Protein AF-A0A438CGI0-F1 (afdb_monomer_lite)

Secondary structure (DSSP, 8-state):
-EEEEETTS-EEEE-------SS--SSTTTTTPPPPPTT-----HHHHHHHT--GGG----EEEEE-

InterPro domains:
  IPR036908 RlpA-like domain superfamily [G3DSA:2.40.40.10] (1-67)
  IPR036908 RlpA-like domain superfamily [SSF50685] (4-66)
  IPR039271 Kiwellin-like [PF24300] (2-65)
  IPR039271 Kiwellin-like [PTHR33191] (1-67)

Structure (mmCIF, N/CA/C/O backbone):
data_AF-A0A438CGI0-F1
#
_entry.id   AF-A0A438CGI0-F1
#
loop_
_atom_site.group_PDB
_atom_site.id
_atom_site.type_symbol
_atom_site.label_atom_id
_atom_site.label_alt_id
_atom_site.label_comp_id
_atom_site.label_asym_id
_atom_site.label_entity_id
_atom_site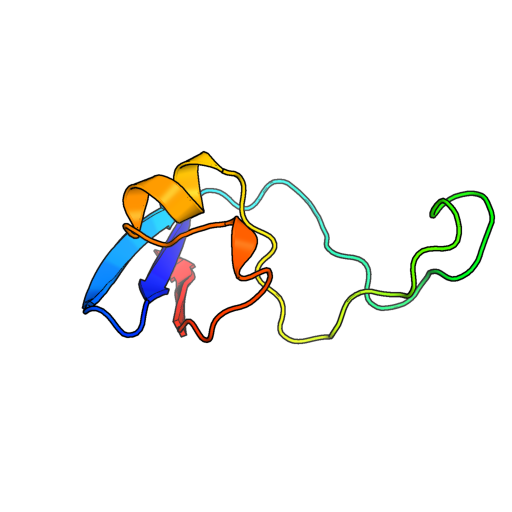.label_seq_id
_atom_site.pdbx_PDB_ins_code
_atom_site.Cartn_x
_atom_site.Cartn_y
_atom_site.Cartn_z
_atom_site.occupancy
_atom_site.B_iso_or_equiv
_atom_site.auth_seq_id
_atom_site.auth_comp_id
_atom_site.auth_asym_id
_atom_site.auth_atom_id
_atom_site.pdbx_PDB_model_num
ATOM 1 N N . MET A 1 1 ? -4.246 13.056 5.121 1.00 96.50 1 MET A N 1
ATOM 2 C CA . MET A 1 1 ? -3.633 11.726 5.367 1.00 96.50 1 MET A CA 1
ATOM 3 C C . MET A 1 1 ? -4.449 10.712 4.573 1.00 96.50 1 MET A C 1
ATOM 5 O O . MET A 1 1 ? -5.434 11.116 3.962 1.00 96.50 1 MET A O 1
ATOM 9 N N . ILE A 1 2 ? -4.084 9.433 4.570 1.00 98.75 2 ILE A N 1
ATOM 10 C CA . ILE A 1 2 ? -4.994 8.357 4.157 1.00 98.75 2 ILE A CA 1
ATOM 11 C C . ILE A 1 2 ? -5.275 7.442 5.343 1.00 98.75 2 ILE A C 1
ATOM 13 O O . ILE A 1 2 ? -4.409 7.243 6.199 1.00 98.75 2 ILE A O 1
ATOM 17 N N . ARG A 1 3 ? -6.492 6.906 5.409 1.00 98.81 3 ARG A N 1
ATOM 18 C CA . ARG A 1 3 ? -6.858 5.811 6.306 1.00 98.81 3 ARG A CA 1
ATOM 19 C C . ARG A 1 3 ? -6.815 4.523 5.507 1.00 98.81 3 ARG A C 1
ATOM 21 O O . ARG A 1 3 ? -7.523 4.427 4.515 1.00 98.81 3 ARG A O 1
ATOM 28 N N . ILE A 1 4 ? -6.020 3.564 5.961 1.00 98.88 4 ILE A N 1
ATOM 29 C CA . ILE A 1 4 ? -5.934 2.220 5.382 1.00 98.88 4 ILE A CA 1
ATOM 30 C C . ILE A 1 4 ? -6.651 1.267 6.333 1.00 98.88 4 ILE A C 1
ATOM 32 O O . ILE A 1 4 ? -6.402 1.326 7.541 1.00 98.88 4 ILE A O 1
ATOM 36 N N . THR A 1 5 ? -7.518 0.406 5.805 1.00 98.81 5 THR A N 1
ATOM 37 C CA . THR A 1 5 ? -8.273 -0.600 6.560 1.00 98.81 5 THR A CA 1
ATOM 38 C C . THR A 1 5 ? -8.035 -1.982 5.959 1.00 98.81 5 THR A C 1
ATOM 40 O O . THR A 1 5 ? -8.316 -2.209 4.781 1.00 98.81 5 THR A O 1
ATOM 43 N N . ALA A 1 6 ? -7.524 -2.900 6.780 1.00 98.69 6 ALA A N 1
ATOM 44 C CA . ALA A 1 6 ? -7.260 -4.286 6.398 1.00 98.69 6 ALA A CA 1
ATOM 45 C C . ALA A 1 6 ? -8.479 -5.191 6.649 1.00 98.69 6 ALA A C 1
ATOM 47 O O . ALA A 1 6 ? -9.364 -4.857 7.442 1.00 98.69 6 ALA A O 1
ATOM 48 N N . GLN A 1 7 ? -8.495 -6.381 6.036 1.00 98.06 7 GLN A N 1
ATOM 49 C CA . GLN A 1 7 ? -9.577 -7.368 6.202 1.00 98.06 7 GLN A CA 1
ATOM 50 C C . GLN A 1 7 ? -9.794 -7.811 7.662 1.00 98.06 7 GLN A C 1
ATOM 52 O O . GLN A 1 7 ? -10.904 -8.168 8.046 1.00 98.06 7 GLN A O 1
ATOM 57 N N . ASN A 1 8 ? -8.757 -7.739 8.504 1.00 98.00 8 ASN A N 1
ATOM 58 C CA . ASN A 1 8 ? -8.850 -8.035 9.938 1.00 98.00 8 ASN A CA 1
ATOM 59 C C . ASN A 1 8 ? -9.541 -6.920 10.764 1.00 98.00 8 ASN A C 1
ATOM 61 O O . ASN A 1 8 ? -9.587 -7.002 11.992 1.00 98.00 8 ASN A O 1
ATOM 65 N N . GLY A 1 9 ? -10.040 -5.861 10.116 1.00 98.44 9 GLY A N 1
ATOM 66 C CA . GLY A 1 9 ? -10.750 -4.739 10.733 1.00 98.44 9 GLY A CA 1
ATOM 67 C C . GLY A 1 9 ? -9.850 -3.660 11.343 1.00 98.44 9 GLY A C 1
ATOM 68 O O . GLY A 1 9 ? -10.346 -2.602 11.740 1.00 98.44 9 GLY A O 1
ATOM 69 N N . ARG A 1 10 ? -8.529 -3.870 11.413 1.00 98.75 10 ARG A N 1
ATOM 70 C CA . ARG A 1 10 ? -7.590 -2.854 11.911 1.00 98.75 10 ARG A CA 1
ATOM 71 C C . ARG A 1 10 ? -7.417 -1.745 10.882 1.00 98.75 10 ARG A C 1
ATOM 73 O O . ARG A 1 10 ? -7.505 -1.966 9.676 1.00 98.75 10 ARG A O 1
ATOM 80 N N . SER A 1 11 ? -7.178 -0.532 11.376 1.00 98.75 11 SER A N 1
ATOM 81 C CA . SER A 1 11 ? -6.949 0.645 10.539 1.00 98.75 11 SER A CA 1
ATOM 82 C C . SER A 1 11 ? -5.784 1.485 11.046 1.00 98.75 11 SER A C 1
ATOM 84 O O . SER A 1 11 ? -5.564 1.571 12.254 1.00 98.75 11 SER A O 1
ATOM 86 N N . VAL A 1 12 ? -5.089 2.159 10.132 1.00 98.88 12 VAL A N 1
ATOM 87 C CA . VAL A 1 12 ? -3.986 3.082 10.438 1.00 98.88 12 VAL A CA 1
ATOM 88 C C . VAL A 1 12 ? -4.094 4.348 9.588 1.00 98.88 12 VAL A C 1
ATOM 90 O O . VAL A 1 12 ? -4.603 4.310 8.468 1.00 98.88 12 VAL A O 1
ATOM 93 N N . LEU A 1 13 ? -3.641 5.482 10.132 1.00 98.81 13 LEU A N 1
ATOM 94 C CA . LEU A 1 13 ? -3.455 6.714 9.366 1.00 98.81 13 LEU A CA 1
ATOM 95 C C . LEU A 1 13 ? -2.015 6.789 8.856 1.00 98.81 13 LEU A C 1
ATOM 97 O O . LEU A 1 13 ? -1.079 6.688 9.648 1.00 98.81 13 LEU A O 1
ATOM 101 N N . ALA A 1 14 ? -1.847 7.024 7.559 1.00 98.75 14 ALA A N 1
ATOM 102 C CA . ALA A 1 14 ? -0.548 7.163 6.909 1.00 98.75 14 ALA A CA 1
ATOM 103 C C . ALA A 1 14 ? -0.478 8.450 6.074 1.00 98.75 14 ALA A C 1
ATOM 105 O O . ALA A 1 14 ? -1.495 8.983 5.618 1.00 98.75 14 ALA A O 1
ATOM 106 N N . LYS A 1 15 ? 0.735 8.974 5.887 1.00 98.75 15 LYS A N 1
ATOM 107 C CA . LYS A 1 15 ? 1.004 10.117 5.009 1.00 98.75 15 LYS A CA 1
ATOM 108 C C . LYS A 1 15 ? 1.480 9.593 3.654 1.00 98.75 15 LYS A C 1
ATOM 110 O O . LYS A 1 15 ? 2.373 8.758 3.627 1.00 98.75 15 LYS A O 1
ATOM 115 N N . VAL A 1 16 ? 0.928 10.119 2.562 1.00 98.62 16 VAL A N 1
ATOM 116 C CA . VAL A 1 16 ? 1.465 9.896 1.210 1.00 98.62 16 VAL A CA 1
ATOM 117 C C . VAL A 1 16 ? 2.745 10.717 1.064 1.00 98.62 16 VAL A C 1
ATOM 119 O O . VAL A 1 16 ? 2.737 11.916 1.364 1.00 98.62 16 VAL A O 1
ATOM 122 N N . VAL A 1 17 ? 3.842 10.069 0.677 1.00 98.56 17 VAL A N 1
ATOM 123 C CA . VAL A 1 17 ? 5.174 10.694 0.595 1.00 98.56 17 VAL A CA 1
ATOM 124 C C . VAL A 1 17 ? 5.917 10.403 -0.706 1.00 98.56 17 VAL A C 1
ATOM 126 O O . VAL A 1 17 ? 6.939 11.042 -0.929 1.00 98.56 17 VAL A O 1
ATOM 129 N N . ASP A 1 18 ? 5.418 9.483 -1.530 1.00 98.62 18 ASP A N 1
ATOM 130 C CA . ASP A 1 18 ? 6.086 9.025 -2.747 1.00 98.62 18 ASP A CA 1
ATOM 131 C C . ASP A 1 18 ? 5.077 8.460 -3.760 1.00 98.62 18 ASP A C 1
ATOM 133 O O . ASP A 1 18 ? 3.885 8.334 -3.446 1.00 98.62 18 ASP A O 1
ATOM 137 N N . GLU A 1 19 ? 5.566 8.125 -4.950 1.00 98.69 19 GLU A N 1
ATOM 138 C CA . GLU A 1 19 ? 4.838 7.475 -6.040 1.00 98.69 19 GLU A CA 1
ATOM 139 C C . GLU A 1 19 ? 5.305 6.022 -6.230 1.00 98.69 19 GLU A C 1
ATOM 141 O O . GLU A 1 19 ? 6.498 5.737 -6.226 1.00 98.69 19 GLU A O 1
ATOM 146 N N . CYS A 1 20 ? 4.354 5.109 -6.448 1.00 98.56 20 CYS A N 1
ATOM 147 C CA . CYS A 1 20 ? 4.632 3.787 -7.009 1.00 98.56 20 CYS A CA 1
ATOM 148 C C . CYS A 1 20 ? 4.380 3.870 -8.522 1.00 98.56 20 CYS A C 1
ATOM 150 O O . CYS A 1 20 ? 3.226 3.873 -8.954 1.00 98.56 20 CYS A O 1
ATOM 152 N N . ASP A 1 21 ? 5.444 4.043 -9.313 1.00 98.69 21 ASP A N 1
ATOM 153 C CA . ASP A 1 21 ? 5.347 4.380 -10.742 1.00 98.69 21 ASP A CA 1
ATOM 154 C C . ASP A 1 21 ? 4.791 3.200 -11.555 1.00 98.69 21 ASP A C 1
ATOM 156 O O . ASP A 1 21 ? 5.399 2.135 -11.628 1.00 98.69 21 ASP A O 1
ATOM 160 N N . SER A 1 22 ? 3.625 3.399 -12.173 1.00 98.62 22 SER A N 1
ATOM 161 C CA . SER A 1 22 ? 2.934 2.398 -13.004 1.00 98.62 22 SER A CA 1
ATOM 162 C C . SER A 1 22 ? 3.177 2.560 -14.511 1.00 98.62 22 SER A C 1
ATOM 164 O O . SER A 1 22 ? 2.636 1.807 -15.322 1.00 98.62 22 SER A O 1
ATOM 166 N N . MET A 1 23 ? 3.993 3.538 -14.905 1.00 98.62 23 MET A N 1
ATOM 167 C CA . MET A 1 23 ? 4.305 3.877 -16.293 1.00 98.62 23 MET A CA 1
ATOM 168 C C . MET A 1 23 ? 5.697 3.398 -16.716 1.00 98.62 23 MET A C 1
ATOM 170 O O . MET A 1 23 ? 5.887 3.065 -17.890 1.00 98.62 23 MET A O 1
ATOM 174 N N . HIS A 1 24 ? 6.659 3.354 -15.791 1.00 98.56 24 HIS A N 1
ATOM 175 C CA . HIS A 1 24 ? 8.059 3.023 -16.079 1.00 98.56 24 HIS A CA 1
ATOM 176 C C . HIS A 1 24 ? 8.569 1.841 -15.246 1.00 98.56 24 HIS A C 1
ATOM 178 O O . HIS A 1 24 ? 8.072 1.554 -14.163 1.00 98.56 24 HIS A O 1
ATOM 184 N N . GLY A 1 25 ? 9.552 1.116 -15.786 1.00 98.50 25 GLY A N 1
ATOM 185 C CA . GLY A 1 25 ? 10.124 -0.083 -15.179 1.00 98.50 25 GLY A CA 1
ATOM 186 C C . GLY A 1 25 ? 10.872 -0.943 -16.198 1.00 98.50 25 GLY A C 1
ATOM 187 O O . GLY A 1 25 ? 11.014 -0.584 -17.367 1.00 98.50 25 GLY A O 1
ATOM 188 N N . CYS A 1 26 ? 11.343 -2.111 -15.764 1.00 98.56 26 CYS A N 1
ATOM 189 C CA . CYS A 1 26 ? 12.104 -3.078 -16.564 1.00 98.56 26 CYS A CA 1
ATOM 190 C C . CYS A 1 26 ? 13.410 -2.514 -17.161 1.00 98.56 26 CYS A C 1
ATOM 192 O O . CYS A 1 26 ? 13.920 -3.031 -18.158 1.00 98.56 26 CYS A O 1
ATOM 194 N N . ASP A 1 27 ? 13.974 -1.477 -16.545 1.00 98.50 27 ASP A N 1
ATOM 195 C CA . ASP A 1 27 ? 15.204 -0.818 -16.978 1.00 98.50 27 ASP A CA 1
ATOM 196 C C . ASP A 1 27 ? 16.232 -0.717 -15.835 1.00 98.50 27 ASP A C 1
ATOM 198 O O . ASP A 1 27 ? 16.018 -1.189 -14.719 1.00 98.50 27 ASP A O 1
ATOM 202 N N . LYS A 1 28 ? 17.397 -0.127 -16.115 1.00 98.62 28 LYS A N 1
ATOM 203 C CA . LYS A 1 28 ? 18.481 -0.011 -15.132 1.00 98.62 28 LYS A CA 1
ATOM 204 C C . LYS A 1 28 ? 18.172 0.983 -14.008 1.00 98.62 28 LYS A C 1
ATOM 206 O O . LYS A 1 28 ? 18.650 0.772 -12.894 1.00 98.62 28 LYS A O 1
ATOM 211 N N . GLU A 1 29 ? 17.444 2.056 -14.299 1.00 98.44 29 GLU A N 1
ATOM 212 C CA . GLU A 1 29 ? 17.113 3.093 -13.313 1.00 98.44 29 GLU A CA 1
ATOM 213 C C . GLU A 1 29 ? 16.174 2.526 -12.243 1.00 98.44 29 GLU A C 1
ATOM 215 O O . GLU A 1 29 ? 16.372 2.777 -11.057 1.00 98.44 29 GLU A O 1
ATOM 220 N N . HIS A 1 30 ? 15.273 1.633 -12.651 1.00 98.50 30 HIS A N 1
ATOM 221 C CA . HIS A 1 30 ? 14.334 0.910 -11.792 1.00 98.50 30 HIS A CA 1
ATOM 222 C C . HIS A 1 30 ? 14.876 -0.447 -11.297 1.00 98.50 30 HIS A C 1
ATOM 224 O O . HIS A 1 30 ? 14.120 -1.308 -10.850 1.00 98.50 30 HIS A O 1
ATOM 230 N N . ALA A 1 31 ? 16.190 -0.685 -11.402 1.00 98.44 31 ALA A N 1
ATOM 231 C CA . ALA A 1 31 ? 16.851 -1.934 -10.998 1.00 98.44 31 ALA A CA 1
ATOM 232 C C . ALA A 1 31 ? 16.237 -3.219 -11.607 1.00 98.44 31 ALA A C 1
ATOM 234 O O . ALA A 1 31 ? 16.311 -4.297 -11.017 1.00 98.44 31 ALA A O 1
ATOM 235 N N . GLY A 1 32 ? 15.645 -3.112 -12.797 1.00 98.44 32 GLY A N 1
ATOM 236 C CA . GLY A 1 32 ? 14.987 -4.199 -13.520 1.00 98.44 32 GLY A CA 1
ATOM 237 C C . GLY A 1 32 ? 13.620 -4.603 -12.963 1.00 98.44 32 GLY A C 1
ATOM 238 O O . GLY A 1 32 ? 13.054 -5.578 -13.454 1.00 98.44 32 GLY A O 1
ATOM 239 N N . GLN A 1 33 ? 13.090 -3.893 -11.962 1.00 98.56 33 GLN A N 1
ATOM 240 C CA . GLN A 1 33 ? 11.761 -4.162 -11.412 1.00 98.56 33 GLN A CA 1
ATOM 241 C C . GLN A 1 33 ? 10.674 -3.734 -12.407 1.00 98.56 33 GLN A C 1
ATOM 243 O O . GLN A 1 33 ? 10.875 -2.748 -13.122 1.00 98.56 33 GLN A O 1
ATOM 248 N N . PRO A 1 34 ? 9.551 -4.465 -12.501 1.00 98.44 34 PRO A N 1
ATOM 249 C CA . PRO A 1 34 ? 8.442 -4.066 -13.358 1.00 98.44 34 PRO A CA 1
ATOM 250 C C . PRO A 1 34 ? 7.806 -2.754 -12.870 1.00 98.44 34 PRO A C 1
ATOM 252 O O . PRO A 1 34 ? 7.975 -2.401 -11.701 1.00 98.44 34 PRO A O 1
ATOM 255 N N . PRO A 1 35 ? 7.049 -2.056 -13.737 1.00 98.75 35 PRO A N 1
ATOM 256 C CA . PRO A 1 35 ? 6.168 -0.985 -13.292 1.00 98.75 35 PRO A CA 1
ATOM 257 C C . PRO A 1 35 ? 5.204 -1.477 -12.210 1.00 98.75 35 PRO A C 1
ATOM 259 O O . PRO A 1 35 ? 4.800 -2.642 -12.206 1.00 98.75 35 PRO A O 1
ATOM 262 N N . CYS A 1 36 ? 4.825 -0.573 -11.318 1.00 98.75 36 CYS A N 1
ATOM 263 C CA . CYS A 1 36 ? 3.844 -0.815 -10.275 1.00 98.75 36 CYS A CA 1
ATOM 264 C C . CYS A 1 36 ? 2.449 -1.079 -10.861 1.00 98.75 36 CYS A C 1
ATOM 266 O O . CYS A 1 36 ? 2.071 -0.506 -11.886 1.00 98.75 36 CYS A O 1
ATOM 268 N N . ASP A 1 37 ? 1.647 -1.902 -10.184 1.00 98.50 37 ASP A N 1
ATOM 269 C CA . ASP A 1 37 ? 0.237 -2.054 -10.534 1.00 98.50 37 ASP A CA 1
ATOM 270 C C . ASP 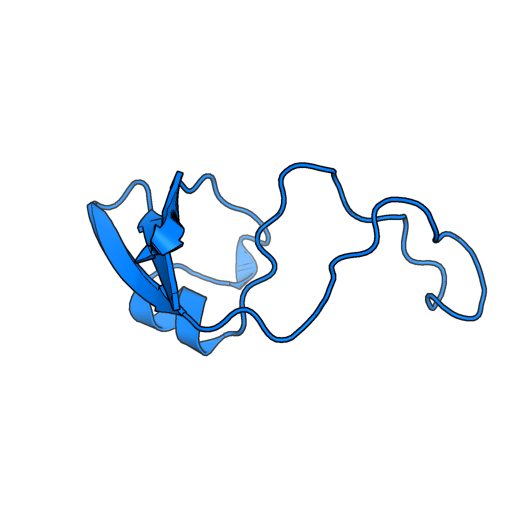A 1 37 ? -0.563 -0.787 -10.178 1.00 98.50 37 ASP A C 1
ATOM 272 O O . ASP A 1 37 ? -0.226 -0.008 -9.284 1.00 98.50 37 ASP A O 1
ATOM 276 N N . ASN A 1 38 ? -1.664 -0.556 -10.892 1.00 98.44 38 ASN A N 1
ATOM 277 C CA . ASN A 1 38 ? -2.392 0.717 -10.855 1.00 98.44 38 ASN A CA 1
ATOM 278 C C . ASN A 1 38 ? -3.265 0.940 -9.602 1.00 98.44 38 ASN A C 1
ATOM 280 O O . ASN A 1 38 ? -3.914 1.982 -9.478 1.00 98.44 38 ASN A O 1
ATOM 284 N N . ASN A 1 39 ? -3.330 -0.037 -8.703 1.00 98.50 39 AS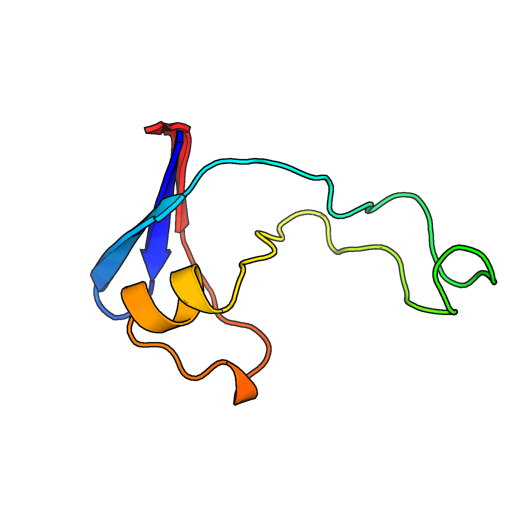N A N 1
ATOM 285 C CA . ASN A 1 39 ? -4.198 -0.062 -7.526 1.00 98.50 39 ASN A CA 1
ATOM 286 C C . ASN A 1 39 ? -3.427 -0.326 -6.218 1.00 98.50 39 ASN A C 1
ATOM 288 O O . ASN A 1 39 ? -4.028 -0.750 -5.229 1.00 98.50 39 ASN A O 1
ATOM 292 N N . ILE A 1 40 ? -2.121 -0.044 -6.201 1.00 98.62 40 ILE A N 1
ATOM 293 C CA . ILE A 1 40 ? -1.225 -0.332 -5.076 1.00 98.62 40 ILE A CA 1
ATOM 294 C C . ILE A 1 40 ? -1.161 0.819 -4.066 1.00 98.62 40 ILE A C 1
ATOM 296 O O . ILE A 1 40 ? -1.077 1.998 -4.413 1.00 98.62 40 ILE A O 1
ATOM 300 N N . VAL A 1 41 ? -1.150 0.456 -2.781 1.00 98.56 41 VAL A N 1
ATOM 301 C CA . VAL A 1 41 ? -0.696 1.316 -1.680 1.00 98.56 41 VAL A CA 1
ATOM 302 C C . VAL A 1 41 ? 0.589 0.707 -1.133 1.00 98.56 41 VAL A C 1
ATOM 304 O O . VAL A 1 41 ? 0.532 -0.229 -0.337 1.00 98.56 41 VAL A O 1
ATOM 307 N N . ASP A 1 42 ? 1.739 1.236 -1.552 1.00 98.62 42 ASP A N 1
ATOM 308 C CA . ASP A 1 42 ? 3.029 0.714 -1.100 1.00 98.62 42 ASP A CA 1
ATOM 309 C C . ASP A 1 42 ? 3.376 1.257 0.296 1.00 98.62 42 ASP A C 1
ATOM 311 O O . ASP A 1 42 ? 3.516 2.463 0.530 1.00 98.62 42 ASP A O 1
ATOM 315 N N .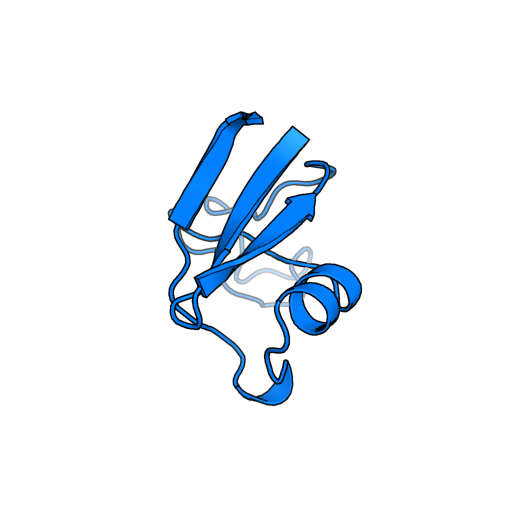 GLY A 1 43 ? 3.392 0.357 1.277 1.00 98.12 43 GLY A N 1
ATOM 316 C CA . GLY A 1 43 ? 3.342 0.691 2.695 1.00 98.12 43 GLY A CA 1
ATOM 317 C C . GLY A 1 43 ? 4.630 0.354 3.434 1.00 98.12 43 GLY A C 1
ATOM 318 O O . GLY A 1 43 ? 5.073 -0.788 3.444 1.00 98.12 43 GLY A O 1
ATOM 319 N N . SER A 1 44 ? 5.176 1.320 4.180 1.00 98.69 44 SER A N 1
ATOM 320 C CA . SER A 1 44 ? 6.310 1.070 5.087 1.00 98.69 44 SER A CA 1
ATOM 321 C C . SER A 1 44 ? 6.020 -0.024 6.131 1.00 98.69 44 SER A C 1
ATOM 323 O O . SER A 1 44 ? 4.872 -0.222 6.537 1.00 98.69 44 SER A O 1
ATOM 325 N N . ASN A 1 45 ? 7.067 -0.635 6.698 1.00 98.75 45 ASN A N 1
ATOM 326 C CA . ASN A 1 45 ? 6.947 -1.644 7.767 1.00 98.75 45 ASN A CA 1
ATOM 327 C C . ASN A 1 45 ? 6.075 -1.184 8.954 1.00 98.75 45 ASN A C 1
ATOM 329 O O . ASN A 1 45 ? 5.410 -1.993 9.598 1.00 98.75 45 ASN A O 1
ATOM 333 N N . ALA A 1 46 ? 6.050 0.120 9.255 1.00 98.75 46 ALA A N 1
AT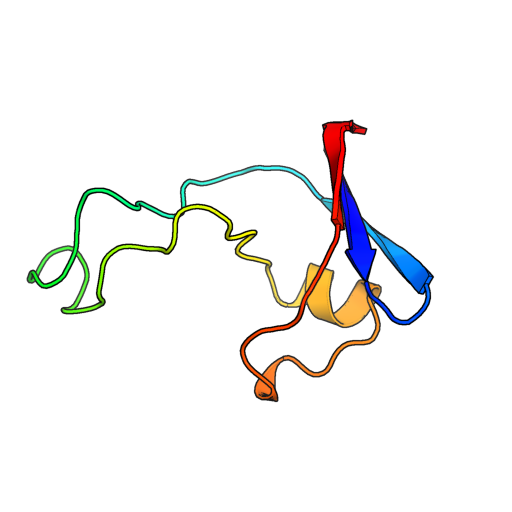OM 334 C CA . ALA A 1 46 ? 5.217 0.671 10.322 1.00 98.75 46 ALA A CA 1
ATOM 335 C C . ALA A 1 46 ? 3.710 0.549 10.026 1.00 98.75 46 ALA A C 1
ATOM 337 O O . ALA A 1 46 ? 2.930 0.302 10.946 1.00 98.75 46 ALA A O 1
ATOM 338 N N . VAL A 1 47 ? 3.304 0.681 8.758 1.00 98.75 47 VAL A N 1
ATOM 339 C CA . VAL A 1 47 ? 1.911 0.506 8.313 1.00 98.75 47 VAL A CA 1
ATOM 340 C C . VAL A 1 47 ? 1.484 -0.948 8.507 1.00 98.75 47 VAL A C 1
ATOM 342 O O . VAL A 1 47 ? 0.474 -1.198 9.166 1.00 98.75 47 VAL A O 1
ATOM 345 N N . TRP A 1 48 ? 2.298 -1.898 8.038 1.00 98.81 48 TRP A N 1
ATOM 346 C CA . TRP A 1 48 ? 2.075 -3.337 8.223 1.00 98.81 48 TRP A CA 1
ATOM 347 C C . TRP A 1 48 ? 1.929 -3.714 9.703 1.00 98.81 48 TRP A C 1
ATOM 349 O O . TRP A 1 48 ? 0.927 -4.310 10.109 1.00 98.81 48 TRP A O 1
ATOM 359 N N . ASN A 1 49 ? 2.869 -3.269 10.543 1.00 98.62 49 ASN A N 1
ATOM 360 C CA . ASN A 1 49 ? 2.849 -3.535 11.983 1.00 98.62 49 ASN A CA 1
ATOM 361 C C . ASN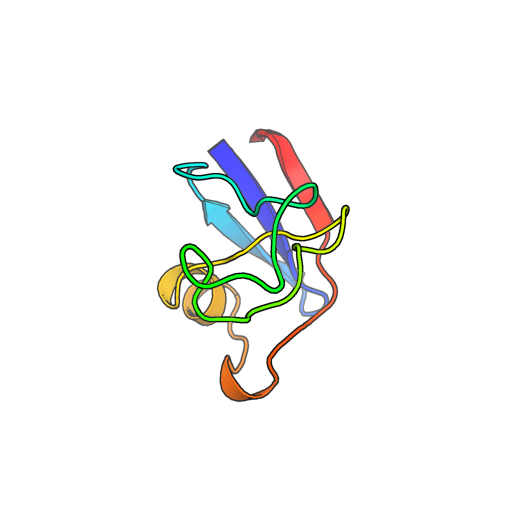 A 1 49 ? 1.613 -2.940 12.678 1.00 98.62 49 ASN A C 1
ATOM 363 O O . ASN A 1 49 ? 0.992 -3.588 13.526 1.00 98.62 49 ASN A O 1
ATOM 367 N N . ALA A 1 50 ? 1.214 -1.717 12.315 1.00 98.75 50 ALA A N 1
ATOM 368 C CA . ALA A 1 50 ? 0.032 -1.066 12.879 1.00 98.75 50 ALA A CA 1
ATOM 369 C C . ALA A 1 50 ? -1.275 -1.775 12.484 1.00 98.75 50 ALA A C 1
ATOM 371 O O . ALA A 1 50 ? -2.207 -1.854 13.295 1.00 98.75 50 ALA A O 1
ATOM 372 N N . LEU A 1 51 ? -1.326 -2.344 11.278 1.00 98.75 51 LEU A N 1
ATOM 373 C CA . LEU A 1 51 ? -2.423 -3.189 10.804 1.00 98.75 51 LEU A CA 1
ATOM 374 C C . LEU A 1 51 ? -2.360 -4.622 11.355 1.00 98.75 51 LEU A C 1
ATOM 376 O O . LEU A 1 51 ? -3.329 -5.365 11.219 1.00 98.75 51 LEU A O 1
ATOM 380 N N . GLY A 1 52 ? -1.270 -5.004 12.027 1.00 98.56 52 GLY A N 1
ATOM 381 C CA . GLY A 1 52 ? -1.076 -6.354 12.557 1.00 98.56 52 GLY A CA 1
ATOM 382 C C . GLY A 1 52 ? -0.975 -7.411 11.461 1.00 98.56 52 GLY A C 1
ATOM 383 O O . GLY A 1 52 ? -1.541 -8.490 11.616 1.00 98.56 52 GLY A O 1
ATOM 384 N N . LEU A 1 53 ? -0.322 -7.067 10.352 1.00 98.56 53 LEU A N 1
ATOM 385 C CA . LEU A 1 53 ? -0.112 -7.933 9.197 1.00 98.56 53 LEU A CA 1
ATOM 386 C C . LEU A 1 53 ? 1.343 -8.410 9.150 1.00 98.56 53 LEU A C 1
ATOM 388 O O . LEU A 1 53 ? 2.250 -7.678 9.547 1.00 98.56 53 LEU A O 1
ATOM 392 N N . ASP A 1 54 ? 1.561 -9.624 8.645 1.00 98.00 54 ASP A N 1
ATOM 393 C CA . ASP A 1 54 ? 2.902 -10.151 8.392 1.00 98.00 54 ASP A CA 1
ATOM 394 C C . ASP A 1 54 ? 3.396 -9.679 7.021 1.00 98.00 54 ASP A C 1
ATOM 396 O O . ASP A 1 54 ? 2.841 -10.054 5.989 1.00 98.00 54 ASP A O 1
ATOM 400 N N . ILE A 1 55 ? 4.456 -8.871 7.019 1.00 97.75 55 ILE A N 1
ATOM 401 C CA . ILE A 1 55 ? 5.066 -8.325 5.801 1.00 97.75 55 ILE A CA 1
ATOM 402 C C . ILE A 1 55 ? 5.618 -9.412 4.869 1.00 97.75 55 ILE A C 1
ATOM 404 O O . ILE A 1 55 ? 5.715 -9.199 3.665 1.00 97.75 55 ILE A O 1
ATOM 408 N N . ASN A 1 56 ? 5.937 -10.601 5.392 1.00 98.12 56 ASN A N 1
ATOM 409 C CA . ASN A 1 56 ? 6.476 -11.694 4.580 1.00 98.12 56 ASN A CA 1
ATOM 410 C C . ASN A 1 56 ? 5.433 -12.324 3.641 1.00 98.12 56 ASN A C 1
ATOM 412 O O . ASN A 1 56 ? 5.803 -13.111 2.773 1.00 98.12 56 ASN A O 1
ATOM 416 N N . ILE A 1 57 ? 4.146 -11.985 3.793 1.00 97.69 57 ILE A N 1
ATOM 417 C CA . ILE A 1 57 ? 3.084 -12.372 2.850 1.00 97.69 57 ILE A CA 1
ATOM 418 C C . ILE A 1 57 ? 3.255 -11.642 1.504 1.00 97.69 57 ILE A C 1
ATOM 420 O O . ILE A 1 57 ? 2.852 -12.166 0.468 1.00 97.69 57 ILE A O 1
ATOM 424 N N . GLY A 1 58 ? 3.885 -10.463 1.508 1.00 97.44 58 GLY A N 1
ATOM 425 C CA . GLY A 1 58 ? 4.125 -9.645 0.319 1.00 97.44 58 GLY A CA 1
ATOM 426 C C . GLY A 1 58 ? 2.980 -8.679 0.032 1.00 97.44 58 GLY A C 1
ATOM 427 O O . GLY A 1 58 ? 3.170 -7.472 0.133 1.00 97.44 58 GLY A O 1
ATOM 428 N N . GLU A 1 59 ? 1.785 -9.193 -0.260 1.00 98.12 59 GLU A N 1
ATOM 429 C CA . GLU A 1 59 ? 0.634 -8.378 -0.670 1.00 98.12 59 GLU A CA 1
ATOM 430 C C . GLU A 1 59 ? -0.664 -8.843 0.001 1.00 98.12 59 GLU A C 1
ATOM 432 O O . GLU A 1 59 ? -0.885 -10.038 0.205 1.00 98.12 59 GLU A O 1
ATOM 437 N N . VAL A 1 60 ? -1.526 -7.891 0.366 1.00 98.38 60 VAL A N 1
ATOM 438 C CA . VAL A 1 60 ? -2.857 -8.162 0.922 1.00 98.38 60 VAL A CA 1
ATOM 439 C C . VAL A 1 60 ? -3.873 -7.137 0.429 1.00 98.38 60 VAL A C 1
ATOM 441 O O . VAL A 1 60 ? -3.546 -5.967 0.233 1.00 98.38 60 VAL A O 1
ATOM 444 N N . ASP A 1 61 ? -5.137 -7.549 0.337 1.00 98.56 61 ASP A N 1
ATOM 445 C CA . ASP A 1 61 ? -6.222 -6.621 0.030 1.00 98.56 61 ASP A CA 1
ATOM 446 C C . ASP A 1 61 ? -6.465 -5.635 1.180 1.00 98.56 61 ASP A C 1
ATOM 448 O O . ASP A 1 61 ? -6.618 -6.009 2.353 1.00 98.56 61 ASP A O 1
ATOM 452 N N . VAL A 1 62 ? -6.608 -4.363 0.820 1.00 98.62 62 VAL A N 1
ATOM 453 C CA . VAL A 1 62 ? -6.994 -3.279 1.724 1.00 98.62 62 VAL A CA 1
ATOM 454 C C . VAL A 1 62 ? -8.024 -2.371 1.066 1.00 98.62 62 VAL A C 1
ATOM 456 O O . VAL A 1 62 ? -8.185 -2.335 -0.151 1.00 98.62 62 VAL A O 1
ATOM 459 N N . THR A 1 63 ? -8.704 -1.579 1.886 1.00 98.88 63 THR A N 1
ATOM 460 C CA . THR A 1 63 ? -9.438 -0.399 1.416 1.00 98.88 63 THR A CA 1
ATOM 461 C C . THR A 1 63 ? -8.781 0.849 1.981 1.00 98.88 63 THR A C 1
ATOM 463 O O . THR A 1 63 ? -8.174 0.806 3.056 1.00 98.88 63 THR A O 1
ATOM 466 N N . TRP A 1 64 ? -8.890 1.971 1.272 1.00 98.75 64 TRP A N 1
ATOM 467 C CA . TRP A 1 64 ? -8.391 3.242 1.773 1.00 98.75 64 TRP A CA 1
ATOM 468 C C . TRP A 1 64 ? -9.287 4.415 1.388 1.00 98.75 64 TRP A C 1
ATOM 470 O O . TRP A 1 64 ? -10.038 4.368 0.415 1.00 98.75 64 TRP A O 1
ATOM 480 N N . SER A 1 65 ? -9.203 5.483 2.175 1.00 98.75 65 SER A N 1
ATOM 481 C CA . SER A 1 65 ? -9.846 6.760 1.880 1.00 98.75 65 SER A CA 1
ATOM 482 C C . SER A 1 65 ? -8.966 7.915 2.337 1.00 98.75 65 SER A C 1
ATOM 484 O O . SER A 1 65 ? -8.106 7.754 3.208 1.00 98.75 65 SER A O 1
ATOM 486 N N . MET A 1 66 ? -9.216 9.111 1.803 1.00 98.62 66 MET A N 1
ATOM 487 C CA . MET A 1 66 ? -8.678 10.328 2.408 1.00 98.62 66 MET A CA 1
ATOM 488 C C . MET A 1 66 ? -9.189 10.453 3.849 1.00 98.62 66 MET A C 1
ATOM 490 O O . MET A 1 66 ? -10.343 10.120 4.138 1.00 98.62 66 MET A O 1
ATOM 494 N N . ALA A 1 67 ? -8.303 10.893 4.739 1.00 93.19 67 ALA A N 1
ATOM 495 C CA . ALA A 1 67 ? -8.554 11.096 6.163 1.00 93.19 67 ALA A CA 1
ATOM 496 C C . ALA A 1 67 ? -8.149 12.499 6.602 1.00 93.19 67 ALA A C 1
ATOM 498 O O . ALA A 1 67 ? -7.103 12.996 6.094 1.00 93.19 67 ALA A O 1
#

Sequence (67 aa):
MIRITAQNGRSVLAKVVDECDSMHGCDKEHAGQPPCDNNIVDGSNAVWNALGLDINIGEVDVTWSMA

Radius of gyration: 13.14 Å; chains: 1; bounding box: 29×24×30 Å

Organism: Vitis vinifera (NCBI:txid29760)

Foldseek 3Di:
DKWKAAPVGFIDDDDDDDDQAQPDACDVVNPRGHGDDPPDDDDDPVRCVSNVHDCVVVDGDIDMDDD

pLDDT: mean 98.43, std 0.75, range [93.19, 98.88]